Protein AF-A0A5B7A6K0-F1 (afdb_monomer_lite)

Secondary structure (DSSP, 8-state):
-EE--GGG-S-HHHHHHHHHHHHHHHHHHT-TT---EE----BTTB--HHHHHHHHHHHHTPPPPPPHHHHHS-EE--SEEEE---HHHHHH-TTSPPPEEEE--EESSPPPTT-EEEETTTEEEE---------

InterPro domains:
  IPR012948 AARP2CN [PF08142] (63-135)
  IPR012948 AARP2CN [SM00785] (51-135)
  IPR039761 Ribosome biogenesis protein Bms1/Tsr1 [PTHR12858] (1-135)

Sequence (135 aa):
GVLTHLDKFKDVKKLKKTKQRLKHRFWTEIHDGAKLFYLSGLIHGKYPKREIHNLARFISVMKFHPLSWRASHPYILVDRFEDVTPPERVHMNSKCERNVTMYGYLRGCNLKKGTKVHIAGVGDYSLAGITGLAD

Organism: Davidia involucrata (NCBI:txid16924)

Foldseek 3Di:
DEAEPLCVDPDPVVSVVVVVVVLVVCCVVPHNPDDYAYFNYDDVNHTDPVSVVVVVVCVVPDDDDDDPVQQADKDWDFPDKDFPDDVVVCVVPVPDDTDMDTDGDIGHDDDDQQDWDADPPPGIDTDPDDDDDDD

Radius of gyration: 22.93 Å; chains: 1; bounding box: 47×42×56 Å

Structure (mmCIF, N/CA/C/O backbone):
data_AF-A0A5B7A6K0-F1
#
_entry.id   AF-A0A5B7A6K0-F1
#
loop_
_atom_site.group_PDB
_atom_site.id
_atom_site.type_symbol
_atom_site.label_atom_id
_atom_site.label_alt_id
_atom_site.label_comp_id
_atom_site.label_asym_id
_atom_site.label_entity_id
_atom_site.label_seq_id
_atom_site.pdbx_PDB_ins_code
_atom_site.Cartn_x
_atom_site.Cartn_y
_atom_site.Cartn_z
_atom_site.occupancy
_atom_site.B_iso_or_equiv
_atom_site.auth_seq_id
_atom_site.auth_comp_id
_atom_site.auth_asym_id
_atom_site.auth_atom_id
_atom_site.pdbx_PDB_model_num
ATOM 1 N N . GLY A 1 1 ? -8.285 6.264 10.641 1.00 95.31 1 GLY A N 1
ATOM 2 C CA . GLY A 1 1 ? -7.619 5.139 11.329 1.00 95.31 1 GLY A CA 1
ATOM 3 C C . GLY A 1 1 ? -8.623 4.064 11.708 1.00 95.31 1 GLY A C 1
ATOM 4 O O . GLY A 1 1 ? -9.822 4.337 11.697 1.00 95.31 1 GLY A O 1
ATOM 5 N N . VAL A 1 2 ? -8.150 2.871 12.076 1.00 97.56 2 VAL A N 1
ATOM 6 C CA . VAL A 1 2 ? -8.978 1.763 12.587 1.00 97.56 2 VAL A CA 1
ATOM 7 C C . VAL A 1 2 ? -8.382 1.274 13.908 1.00 97.56 2 VAL A C 1
ATOM 9 O O . VAL A 1 2 ? -7.211 0.912 13.957 1.00 97.56 2 VAL A O 1
ATOM 12 N N . LEU A 1 3 ? -9.173 1.287 14.979 1.00 97.25 3 LEU A N 1
ATOM 13 C CA . LEU A 1 3 ? -8.796 0.809 16.306 1.00 97.25 3 LEU A CA 1
ATOM 14 C C . LEU A 1 3 ? -9.377 -0.592 16.527 1.00 97.25 3 LEU A C 1
ATOM 16 O O . LEU A 1 3 ? -10.593 -0.768 16.464 1.00 97.25 3 LEU A O 1
ATOM 20 N N . THR A 1 4 ? -8.520 -1.567 16.810 1.00 97.06 4 THR A N 1
ATOM 21 C CA . THR A 1 4 ? -8.889 -2.977 17.015 1.00 97.06 4 THR A CA 1
ATOM 22 C C . THR A 1 4 ? -8.566 -3.429 18.445 1.00 97.06 4 THR A C 1
ATOM 24 O O . THR A 1 4 ? -8.118 -2.621 19.261 1.00 97.06 4 THR A O 1
ATOM 27 N N . HIS A 1 5 ? -8.791 -4.713 18.755 1.00 95.94 5 HIS A N 1
ATOM 28 C CA . HIS A 1 5 ? -8.483 -5.328 20.056 1.00 95.94 5 HIS A CA 1
ATOM 29 C C . HIS A 1 5 ? -9.227 -4.701 21.248 1.00 95.94 5 HIS A C 1
ATOM 31 O O . HIS A 1 5 ? -8.690 -4.575 22.352 1.00 95.94 5 HIS A O 1
ATOM 37 N N . LEU A 1 6 ? -10.464 -4.258 21.019 1.00 95.31 6 LEU A N 1
ATOM 38 C CA . LEU A 1 6 ? -11.283 -3.615 22.048 1.00 95.31 6 LEU A CA 1
ATOM 39 C C . LEU A 1 6 ? -11.925 -4.617 23.008 1.00 95.31 6 LEU A C 1
ATOM 41 O O . LEU A 1 6 ? -12.178 -4.276 24.160 1.00 95.31 6 LEU A O 1
ATOM 45 N N . ASP A 1 7 ? -12.104 -5.846 22.546 1.00 93.56 7 ASP A N 1
ATOM 46 C CA . ASP A 1 7 ? -12.466 -7.049 23.289 1.00 93.56 7 ASP A CA 1
ATOM 47 C C . ASP A 1 7 ? -11.456 -7.415 24.385 1.00 93.56 7 ASP A C 1
ATOM 49 O O . ASP A 1 7 ? -11.825 -8.027 25.384 1.00 93.56 7 ASP A O 1
ATOM 53 N N . LYS A 1 8 ? -10.191 -6.986 24.269 1.00 95.00 8 LYS A N 1
ATOM 54 C CA . LYS A 1 8 ? -9.170 -7.212 25.310 1.00 95.00 8 LYS A CA 1
ATOM 55 C C . LYS A 1 8 ? -9.365 -6.353 26.568 1.00 95.00 8 LYS A C 1
ATOM 57 O O . LYS A 1 8 ? -8.675 -6.563 27.569 1.00 95.00 8 LYS A O 1
ATOM 62 N N . PHE A 1 9 ? -10.273 -5.377 26.554 1.00 94.88 9 PHE A N 1
ATOM 63 C CA . PHE A 1 9 ? -10.568 -4.564 27.732 1.00 94.88 9 PHE A CA 1
ATOM 64 C C . PHE A 1 9 ? -11.592 -5.255 28.633 1.00 94.88 9 PHE A C 1
ATOM 66 O O . PHE A 1 9 ? -12.757 -5.376 28.278 1.00 94.88 9 PHE A O 1
ATOM 73 N N . LYS A 1 10 ? -11.170 -5.611 29.851 1.00 93.44 10 LYS A N 1
ATOM 74 C CA . LYS A 1 10 ? -12.080 -6.103 30.900 1.00 93.44 10 LYS A CA 1
ATOM 75 C C . LYS A 1 10 ? -12.946 -4.990 31.507 1.00 93.44 10 LYS A C 1
ATOM 77 O O . LYS A 1 10 ? -14.089 -5.228 31.866 1.00 93.44 10 LYS A O 1
ATOM 82 N N . ASP A 1 11 ? -12.399 -3.775 31.618 1.00 96.12 11 ASP A N 1
ATOM 83 C CA . ASP A 1 11 ? -13.089 -2.614 32.195 1.00 96.12 11 ASP A CA 1
ATOM 84 C C . ASP A 1 11 ? -13.564 -1.634 31.110 1.00 96.12 11 ASP A C 1
ATOM 86 O O . ASP A 1 11 ? -12.771 -1.049 30.360 1.00 96.12 11 ASP A O 1
ATOM 90 N N . VAL A 1 12 ? -14.876 -1.401 31.088 1.00 94.62 12 VAL A N 1
ATOM 91 C CA . VAL A 1 12 ? -15.563 -0.483 30.175 1.00 94.62 12 VAL A CA 1
ATOM 92 C C . VAL A 1 12 ? -15.157 0.978 30.415 1.00 94.62 12 VAL A C 1
ATOM 94 O O . VAL A 1 12 ? -15.038 1.749 29.456 1.00 94.62 12 VAL A O 1
ATOM 97 N N . LYS A 1 13 ? -14.882 1.385 31.664 1.00 96.31 13 LYS A N 1
ATOM 98 C CA . LYS A 1 13 ? -14.424 2.752 31.978 1.00 96.31 13 LYS A CA 1
ATOM 99 C C . LYS A 1 13 ? -13.040 2.994 31.382 1.00 96.31 13 LYS A C 1
ATOM 101 O O . LYS A 1 13 ? -12.835 3.982 30.667 1.00 96.31 13 LYS A O 1
ATOM 106 N N . LYS A 1 14 ? -12.109 2.057 31.592 1.00 96.44 14 LYS A N 1
ATOM 107 C CA . LYS A 1 14 ? -10.776 2.078 30.972 1.00 96.44 14 LYS A CA 1
ATOM 108 C C . LYS A 1 14 ? -10.848 2.060 29.442 1.00 96.44 14 LYS A C 1
ATOM 110 O O . LYS A 1 14 ? -10.111 2.816 28.801 1.00 96.4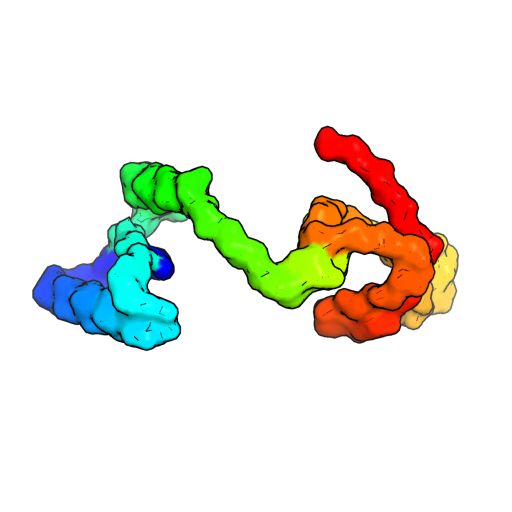4 14 LYS A O 1
ATOM 115 N N . LEU A 1 15 ? -11.749 1.270 28.853 1.00 96.69 15 LEU A N 1
ATOM 116 C CA . LEU A 1 15 ? -11.979 1.243 27.404 1.00 96.69 15 LEU A CA 1
ATOM 117 C C . LEU A 1 15 ? -12.388 2.624 26.878 1.00 96.69 15 LEU A C 1
ATOM 119 O O . LEU A 1 15 ? -11.770 3.134 25.942 1.00 96.69 15 LEU A O 1
ATOM 123 N N . LYS A 1 16 ? -13.389 3.263 27.496 1.00 96.31 16 LYS A N 1
ATOM 124 C CA . LYS A 1 16 ? -13.880 4.587 27.082 1.00 96.31 16 LYS A CA 1
ATOM 125 C C . LYS A 1 16 ? -12.786 5.654 27.178 1.00 96.31 16 LYS A C 1
ATOM 127 O O . LYS A 1 16 ? -12.568 6.384 26.210 1.00 96.31 16 LYS A O 1
ATOM 132 N N . LYS A 1 17 ? -12.042 5.691 28.292 1.00 97.44 17 LYS A N 1
ATOM 133 C CA . LYS A 1 17 ? -10.915 6.623 28.489 1.00 97.44 17 LYS A CA 1
ATOM 134 C C . LYS A 1 17 ? -9.820 6.414 27.440 1.00 97.44 17 LYS A C 1
ATOM 136 O O . LYS A 1 17 ? -9.304 7.377 26.876 1.00 97.44 17 LYS A O 1
ATOM 141 N N . THR A 1 18 ? -9.500 5.158 27.127 1.00 97.00 18 THR A N 1
ATOM 142 C CA . THR A 1 18 ? -8.478 4.827 26.124 1.00 97.00 18 THR A CA 1
ATOM 143 C C . THR A 1 18 ? -8.919 5.207 24.714 1.00 97.00 18 THR A C 1
ATOM 145 O O . THR A 1 18 ? -8.136 5.821 23.991 1.00 97.00 18 THR A O 1
ATOM 148 N N . LYS A 1 19 ? -10.177 4.927 24.342 1.00 96.69 19 LYS A N 1
ATOM 149 C CA . LYS A 1 19 ? -10.754 5.359 23.058 1.00 96.69 19 LYS A CA 1
ATOM 150 C C . LYS A 1 19 ? -10.659 6.874 22.891 1.00 96.69 19 LYS A C 1
ATOM 152 O O . LYS A 1 19 ? -10.205 7.335 21.851 1.00 96.69 19 LYS A O 1
ATOM 157 N N . GLN A 1 20 ? -11.029 7.641 23.917 1.00 97.00 20 GLN A N 1
ATOM 158 C CA . GLN A 1 20 ? -10.962 9.103 23.871 1.00 97.00 20 GLN A CA 1
ATOM 159 C C . GLN A 1 20 ? -9.524 9.610 23.722 1.00 97.00 20 GLN A C 1
ATOM 161 O O . GLN A 1 20 ? -9.264 10.450 22.864 1.00 97.00 20 GLN A O 1
ATOM 166 N N . ARG A 1 21 ? -8.583 9.060 24.499 1.00 97.50 21 ARG A N 1
ATOM 167 C CA . ARG A 1 21 ? -7.162 9.426 24.421 1.00 97.50 21 ARG A CA 1
ATOM 168 C C . ARG A 1 21 ? -6.570 9.144 23.039 1.00 97.50 21 ARG A C 1
ATOM 170 O O . ARG A 1 21 ? -5.902 10.005 22.481 1.00 97.50 21 ARG A O 1
ATOM 177 N N . LEU A 1 22 ? -6.816 7.955 22.486 1.00 97.38 22 LEU A N 1
ATOM 178 C CA . LEU A 1 22 ? -6.288 7.569 21.174 1.00 97.38 22 LEU A CA 1
ATOM 179 C C . LEU A 1 22 ? -6.944 8.351 20.040 1.00 97.38 22 LEU A C 1
ATOM 181 O O . LEU A 1 22 ? -6.255 8.747 19.111 1.00 97.38 22 LEU A O 1
ATOM 185 N N . LYS A 1 23 ? -8.246 8.635 20.142 1.00 97.06 23 LYS A N 1
ATOM 186 C CA . LYS A 1 23 ? -8.942 9.526 19.213 1.00 97.06 23 LYS A CA 1
ATOM 187 C C . LYS A 1 23 ? -8.310 10.918 19.203 1.00 97.06 23 LYS A C 1
ATOM 189 O O . LYS A 1 23 ? -8.029 11.428 18.129 1.00 97.06 23 LYS A O 1
ATOM 194 N N . HIS A 1 24 ? -8.076 11.509 20.376 1.00 96.81 24 HIS A N 1
ATOM 195 C CA . HIS A 1 24 ? -7.482 12.841 20.465 1.00 96.81 24 HIS A CA 1
ATOM 196 C C . HIS A 1 24 ? -6.053 12.861 19.914 1.00 96.81 24 HIS A C 1
ATOM 198 O O . HIS A 1 24 ? -5.744 13.693 19.074 1.00 96.81 24 HIS A O 1
ATOM 204 N N . ARG A 1 25 ? -5.222 11.878 20.282 1.00 97.19 25 ARG A N 1
ATOM 205 C CA . ARG A 1 25 ? -3.868 11.745 19.729 1.00 97.19 25 ARG A CA 1
ATOM 206 C C . ARG A 1 25 ? -3.872 11.576 18.207 1.00 97.19 25 ARG A C 1
ATOM 208 O O . ARG A 1 25 ? -3.083 12.211 17.523 1.00 97.19 25 ARG A O 1
ATOM 215 N N . PHE A 1 26 ? -4.786 10.761 17.679 1.00 97.62 26 PHE A N 1
ATOM 216 C CA . PHE A 1 26 ? -4.941 10.564 16.238 1.00 97.62 26 PHE A CA 1
ATOM 217 C C . PHE A 1 26 ? -5.325 11.863 15.516 1.00 97.62 26 PHE A C 1
ATOM 219 O O . PHE A 1 26 ? -4.869 12.106 14.406 1.00 97.62 26 PHE A O 1
ATOM 226 N N . TRP A 1 27 ? -6.144 12.707 16.145 1.00 97.19 27 TRP A N 1
ATOM 227 C CA . TRP A 1 27 ? -6.478 14.027 15.611 1.00 97.19 27 TRP A CA 1
ATOM 228 C C . TRP A 1 27 ? -5.280 14.969 15.604 1.00 97.19 27 TRP A C 1
ATOM 230 O O . TRP A 1 27 ? -5.041 15.625 14.598 1.00 97.19 27 TRP A O 1
ATOM 240 N N . THR A 1 28 ? -4.498 14.991 16.683 1.00 96.50 28 THR A N 1
ATOM 241 C CA . THR A 1 28 ? -3.285 15.812 16.764 1.00 96.50 28 THR A CA 1
ATOM 242 C C . THR A 1 28 ? -2.242 15.415 15.716 1.00 96.50 28 THR A C 1
ATOM 244 O O . THR A 1 28 ? -1.624 16.291 15.127 1.00 96.50 28 THR A O 1
ATOM 247 N N . GLU A 1 29 ? -2.041 14.116 15.475 1.00 96.81 29 GLU A N 1
ATOM 248 C CA . GLU A 1 29 ? -1.005 13.629 14.549 1.00 96.81 29 GLU A CA 1
ATOM 249 C C . GLU A 1 29 ? -1.407 13.720 13.067 1.00 96.81 29 GLU A C 1
ATOM 251 O O . GLU A 1 29 ? -0.536 13.853 12.212 1.00 96.81 29 GLU A O 1
ATOM 256 N N . ILE A 1 30 ? -2.702 13.617 12.744 1.00 94.50 30 ILE A N 1
ATOM 257 C CA . ILE A 1 30 ? -3.175 13.533 11.353 1.00 94.50 30 ILE A CA 1
ATOM 258 C C . ILE A 1 30 ? -3.832 14.837 10.902 1.00 94.50 30 ILE A C 1
ATOM 260 O O . ILE A 1 30 ? -3.329 15.505 10.006 1.00 94.50 30 ILE A O 1
ATOM 264 N N . HIS A 1 31 ? -4.984 15.156 11.483 1.00 92.81 31 HIS A N 1
ATOM 265 C CA . HIS A 1 31 ? -5.672 16.441 11.391 1.00 92.81 31 HIS A CA 1
ATOM 266 C C . HIS A 1 31 ? -6.887 16.403 12.326 1.00 92.81 31 HIS A C 1
ATOM 268 O O . HIS A 1 31 ? -7.439 15.328 12.614 1.00 92.81 31 HIS A O 1
ATOM 274 N N . ASP A 1 32 ? -7.359 17.571 12.759 1.00 93.38 32 ASP A N 1
ATOM 275 C CA . ASP A 1 32 ? -8.540 17.627 13.612 1.00 93.38 32 ASP A CA 1
ATOM 276 C C . ASP A 1 32 ? -9.786 17.093 12.886 1.00 93.38 32 ASP A C 1
ATOM 278 O O . ASP A 1 32 ? -10.002 17.323 11.693 1.00 93.38 32 ASP A O 1
ATOM 282 N N . GLY A 1 33 ? -10.587 16.300 13.595 1.00 90.69 33 GLY A N 1
ATOM 283 C CA . GLY A 1 33 ? -11.767 15.642 13.035 1.00 90.69 33 GLY A CA 1
ATOM 284 C C . GLY A 1 33 ? -11.495 14.412 12.155 1.00 90.69 33 GLY A C 1
ATOM 285 O O . GLY A 1 33 ? -12.457 13.829 11.637 1.00 90.69 33 GLY A O 1
ATOM 286 N N . ALA A 1 34 ? -10.243 13.954 12.013 1.00 94.25 34 ALA A N 1
ATOM 287 C CA . ALA A 1 34 ? -9.913 12.746 11.251 1.00 94.25 34 ALA A CA 1
ATOM 288 C C . ALA A 1 34 ? -10.736 11.525 11.710 1.00 94.25 34 ALA A C 1
ATOM 290 O O . ALA A 1 34 ? -10.955 11.288 12.906 1.00 94.25 34 ALA A O 1
ATOM 291 N N . LYS A 1 35 ? -11.228 10.718 10.760 1.00 94.69 35 LYS A N 1
ATOM 292 C CA . LYS A 1 35 ? -12.164 9.630 11.083 1.00 94.69 35 LYS A CA 1
ATOM 293 C C . LYS A 1 35 ? -11.457 8.404 11.662 1.00 94.69 35 LYS A C 1
ATOM 295 O O . LYS A 1 35 ? -10.493 7.887 11.093 1.00 94.69 35 LYS A O 1
ATOM 300 N N . LEU A 1 36 ? -11.962 7.930 12.803 1.00 96.38 36 LEU A N 1
ATOM 301 C CA . LEU A 1 36 ? -11.463 6.759 13.522 1.00 96.38 36 LEU A CA 1
ATOM 302 C C . LEU A 1 36 ? -12.588 5.728 13.669 1.00 96.38 36 LEU A C 1
ATOM 304 O O . LEU A 1 36 ? -13.627 6.025 14.260 1.00 96.38 36 LEU A O 1
ATOM 308 N N . PHE A 1 37 ? -12.373 4.534 13.122 1.00 97.62 37 PHE A N 1
ATOM 309 C CA . PHE A 1 37 ? -13.285 3.394 13.217 1.00 97.62 37 PHE A CA 1
ATOM 310 C C . PHE A 1 37 ? -12.886 2.488 14.379 1.00 97.62 37 PHE A C 1
ATOM 312 O O . PHE A 1 37 ? -11.712 2.419 14.737 1.00 97.62 37 PHE A O 1
ATOM 319 N N . TYR A 1 38 ? -13.856 1.785 14.955 1.00 97.19 38 TYR A N 1
ATOM 320 C CA . TYR A 1 38 ? -13.656 0.880 16.083 1.00 97.19 38 TYR A CA 1
ATOM 321 C C . TYR A 1 38 ? -14.135 -0.508 15.677 1.00 97.19 38 TYR A C 1
ATOM 323 O O . TYR A 1 38 ? -15.306 -0.647 15.332 1.00 97.19 38 TYR A O 1
ATOM 331 N N . LEU A 1 39 ? -13.247 -1.499 15.728 1.00 97.38 39 LEU A N 1
ATOM 332 C CA . LEU A 1 39 ? -13.601 -2.901 15.531 1.00 97.38 39 LEU A CA 1
ATOM 333 C C . LEU A 1 39 ? -13.599 -3.608 16.884 1.00 97.38 39 LEU A C 1
ATOM 335 O O . LEU A 1 39 ? -12.580 -3.613 17.583 1.00 97.38 39 LEU A O 1
ATOM 339 N N . SER A 1 40 ? -14.754 -4.135 17.283 1.00 92.94 40 SER A N 1
ATOM 340 C CA . SER A 1 40 ? -15.000 -4.586 18.656 1.00 92.94 40 SER A CA 1
ATOM 341 C C . SER A 1 40 ? -14.254 -5.865 19.030 1.00 92.94 40 SER A C 1
ATOM 343 O O . SER A 1 40 ? -13.861 -5.992 20.181 1.00 92.94 40 SER A O 1
ATOM 345 N N . GLY A 1 41 ? -13.994 -6.758 18.078 1.00 94.00 41 GLY A N 1
ATOM 346 C CA . GLY A 1 41 ? -13.295 -8.027 18.300 1.00 94.00 41 GLY A CA 1
ATOM 347 C C . GLY A 1 41 ? -13.508 -8.982 17.130 1.00 94.00 41 GLY A C 1
ATOM 348 O O . GLY A 1 41 ? -14.203 -8.635 16.177 1.00 94.00 41 GLY A O 1
ATOM 349 N N . LEU A 1 42 ? -12.911 -10.171 17.173 1.00 96.00 42 LEU A N 1
ATOM 350 C CA . LEU A 1 42 ? -13.139 -11.208 16.160 1.00 96.00 42 LEU A CA 1
ATOM 351 C C . LEU A 1 42 ? -14.208 -12.198 16.637 1.00 96.00 42 LEU A C 1
ATOM 353 O O . LEU A 1 42 ? -14.144 -12.705 17.751 1.00 96.00 42 LEU A O 1
ATOM 357 N N . ILE A 1 43 ? -15.159 -12.518 15.762 1.00 94.31 43 ILE A N 1
ATOM 358 C CA . ILE A 1 43 ? -16.175 -13.557 15.938 1.00 94.31 43 ILE A CA 1
ATOM 359 C C . ILE A 1 43 ? -15.906 -14.611 14.860 1.00 94.31 43 ILE A C 1
ATOM 361 O O . ILE A 1 43 ? -15.956 -14.306 13.668 1.00 94.31 43 ILE A O 1
ATOM 365 N N . HIS A 1 44 ? -15.552 -15.834 15.265 1.00 94.69 44 HIS A N 1
ATOM 366 C CA . HIS A 1 44 ? -15.127 -16.912 14.353 1.00 94.69 44 HIS A CA 1
ATOM 367 C C . HIS A 1 44 ? -14.024 -16.476 13.364 1.00 94.69 44 HIS A C 1
ATOM 369 O O . HIS A 1 44 ? -14.108 -16.712 12.160 1.00 94.69 44 HIS A O 1
ATOM 375 N N . GLY A 1 45 ? -13.007 -15.768 13.872 1.00 95.25 45 GLY A N 1
ATOM 376 C CA . GLY A 1 45 ? -11.870 -15.289 13.075 1.00 95.25 45 GLY A CA 1
ATOM 377 C C . GLY A 1 45 ? -12.172 -14.105 12.148 1.00 95.25 45 GLY A C 1
ATOM 378 O O . GLY A 1 45 ? -11.295 -13.693 11.394 1.00 95.25 45 GLY A O 1
ATOM 379 N N . LYS A 1 46 ? -13.383 -13.530 12.191 1.00 97.00 46 LYS A N 1
ATOM 380 C CA . LYS A 1 46 ? -13.790 -12.396 11.345 1.00 97.00 46 LYS A CA 1
ATOM 381 C C . LYS A 1 46 ? -14.317 -11.232 12.174 1.00 97.00 46 LYS A C 1
ATOM 383 O O . LYS A 1 46 ? -14.909 -11.423 13.229 1.00 97.00 46 LYS A O 1
ATOM 388 N N . TYR A 1 47 ? -14.141 -10.012 11.681 1.00 97.88 47 TYR A N 1
ATOM 389 C CA . TYR A 1 47 ? -14.748 -8.839 12.309 1.00 97.88 47 TYR A CA 1
ATOM 390 C C . TYR A 1 47 ? -16.270 -8.790 12.076 1.00 97.88 47 TYR A C 1
ATOM 392 O O . TYR A 1 47 ? -16.753 -9.300 11.056 1.00 97.88 47 TYR A O 1
ATOM 400 N N . PRO A 1 48 ? -17.040 -8.146 12.974 1.00 97.19 48 PRO A N 1
ATOM 401 C CA . PRO A 1 48 ? -18.480 -7.999 12.827 1.00 97.19 48 PRO A CA 1
ATOM 402 C C . PRO A 1 48 ? -18.864 -7.353 11.495 1.00 97.19 48 PRO A C 1
ATOM 404 O O . PRO A 1 48 ? -18.398 -6.264 11.149 1.00 97.19 48 PRO A O 1
ATOM 407 N N . LYS A 1 49 ? -19.782 -8.001 10.764 1.00 97.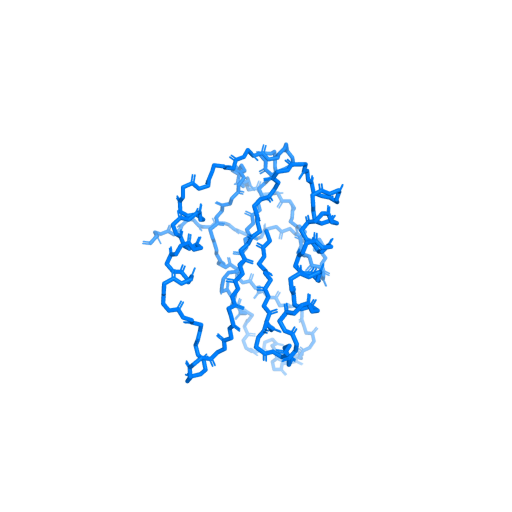19 49 LYS A N 1
ATOM 408 C CA . LYS A 1 49 ? -20.213 -7.570 9.421 1.00 97.19 49 LYS A CA 1
ATOM 409 C C . LYS A 1 49 ? -20.657 -6.107 9.381 1.00 97.19 49 LYS A C 1
ATOM 411 O O . LYS A 1 49 ? -20.313 -5.400 8.443 1.00 97.19 49 LYS A O 1
ATOM 416 N N . ARG A 1 50 ? -21.379 -5.634 10.405 1.00 97.56 50 ARG A N 1
ATOM 417 C CA . ARG A 1 50 ? -21.866 -4.245 10.485 1.00 97.56 50 ARG A CA 1
ATOM 418 C C . ARG A 1 50 ? -20.728 -3.226 10.584 1.00 97.56 50 ARG A C 1
ATOM 420 O O . ARG A 1 50 ? -20.794 -2.171 9.961 1.00 97.56 50 ARG A O 1
ATOM 427 N N . GLU A 1 51 ? -19.690 -3.532 11.357 1.00 97.44 51 GLU A N 1
ATOM 428 C CA . GLU A 1 51 ? -18.543 -2.636 11.535 1.00 97.44 51 GLU A CA 1
ATOM 429 C C . GLU A 1 51 ? -17.711 -2.555 10.252 1.00 97.44 51 GLU A C 1
ATOM 431 O O . GLU A 1 51 ? -17.370 -1.458 9.806 1.00 97.44 51 GLU A O 1
ATOM 436 N N . ILE A 1 52 ? -17.475 -3.704 9.608 1.00 98.00 52 ILE A N 1
ATOM 437 C CA . ILE A 1 52 ? -16.800 -3.776 8.307 1.00 98.00 52 ILE A CA 1
ATOM 438 C C . ILE A 1 52 ? -17.616 -3.090 7.214 1.00 98.00 52 ILE A C 1
ATOM 440 O O . ILE A 1 52 ? -17.048 -2.346 6.423 1.00 98.00 52 ILE A O 1
ATOM 444 N N . HIS A 1 53 ? -18.938 -3.262 7.193 1.00 98.00 53 HIS A N 1
ATOM 445 C CA . HIS A 1 53 ? -19.808 -2.585 6.232 1.00 98.00 53 HIS A CA 1
ATOM 446 C C . HIS A 1 53 ? -19.706 -1.057 6.351 1.00 98.00 53 HIS A C 1
ATOM 448 O O . HIS A 1 53 ? -19.545 -0.367 5.348 1.00 98.00 53 HIS A O 1
ATOM 454 N N . ASN A 1 54 ? -19.718 -0.519 7.575 1.00 97.31 54 ASN A N 1
ATOM 455 C CA . ASN A 1 54 ? -19.561 0.919 7.803 1.00 97.31 54 ASN A CA 1
ATOM 456 C C . ASN A 1 54 ? -18.181 1.437 7.367 1.00 97.31 54 ASN A C 1
ATOM 458 O O . ASN A 1 54 ? -18.088 2.519 6.784 1.00 97.31 54 ASN A O 1
ATOM 462 N N . LEU A 1 55 ? -17.118 0.674 7.643 1.00 97.69 55 LEU A N 1
ATOM 463 C CA . LEU A 1 55 ? -15.761 0.997 7.200 1.00 97.69 55 LEU A CA 1
ATOM 464 C C . LEU A 1 55 ? -15.659 0.979 5.668 1.00 97.69 55 LEU A C 1
ATOM 466 O O . LEU A 1 55 ? -15.158 1.933 5.078 1.00 97.69 55 LEU A O 1
ATOM 470 N N . ALA A 1 56 ? -16.180 -0.066 5.026 1.00 97.75 56 ALA A N 1
ATOM 471 C CA . ALA A 1 56 ? -16.190 -0.206 3.574 1.00 97.75 56 ALA A CA 1
ATOM 472 C C . ALA A 1 56 ? -16.967 0.936 2.910 1.00 97.75 56 ALA A C 1
ATOM 474 O O . ALA A 1 56 ? -16.461 1.555 1.976 1.00 97.75 56 ALA A O 1
ATOM 475 N N . ARG A 1 57 ? -18.141 1.293 3.452 1.00 97.06 57 ARG A N 1
ATOM 476 C CA . ARG A 1 57 ? -18.924 2.443 2.982 1.00 97.06 57 ARG A CA 1
ATOM 477 C C . ARG A 1 57 ? -18.097 3.723 3.007 1.00 97.06 57 ARG A C 1
ATOM 479 O O . ARG A 1 57 ? -18.114 4.475 2.041 1.00 97.06 57 ARG A O 1
ATOM 486 N N . PHE A 1 58 ? -17.349 3.961 4.082 1.00 95.62 58 PHE A N 1
ATOM 487 C CA . PHE A 1 58 ? -16.491 5.138 4.186 1.00 95.62 58 PHE A CA 1
ATOM 488 C C . PHE A 1 58 ? -15.352 5.140 3.161 1.00 95.62 58 PHE A C 1
ATOM 490 O O . PHE A 1 58 ? -15.131 6.160 2.517 1.00 95.62 58 PHE A O 1
ATOM 497 N N . ILE A 1 59 ? -14.662 4.010 2.982 1.00 96.12 59 ILE A N 1
ATOM 498 C CA . ILE A 1 59 ? -13.566 3.890 2.007 1.00 96.12 59 ILE A CA 1
ATOM 499 C C . ILE A 1 59 ? -14.091 4.091 0.579 1.00 96.12 59 ILE A C 1
ATOM 501 O O . ILE A 1 59 ? -13.462 4.794 -0.203 1.00 96.12 59 ILE A O 1
ATOM 505 N N . SER A 1 60 ? -15.264 3.536 0.257 1.00 96.62 60 SER A N 1
ATOM 506 C CA . SER A 1 60 ? -15.838 3.580 -1.096 1.00 96.62 60 SER A CA 1
ATOM 507 C C . SER A 1 60 ? -16.162 4.988 -1.603 1.00 96.62 60 SER A C 1
ATOM 509 O O . SER A 1 60 ? -16.109 5.232 -2.802 1.00 96.62 60 SER A O 1
ATOM 511 N N . VAL A 1 61 ? -16.471 5.924 -0.700 1.00 95.44 61 VAL A N 1
ATOM 512 C CA . VAL A 1 61 ? -16.807 7.318 -1.048 1.00 95.44 61 VAL A CA 1
ATOM 513 C C . VAL A 1 61 ? -15.643 8.282 -0.814 1.00 95.44 61 VAL A C 1
ATOM 515 O O . VAL A 1 61 ? -15.800 9.497 -0.952 1.00 95.44 61 VAL A O 1
ATOM 518 N N . MET A 1 62 ? -14.482 7.767 -0.407 1.00 92.06 62 MET A N 1
ATOM 519 C CA . MET A 1 62 ? -13.331 8.589 -0.069 1.00 92.06 62 MET A CA 1
ATOM 520 C C . MET A 1 62 ? -12.762 9.235 -1.335 1.00 92.06 62 MET A C 1
ATOM 522 O O . MET A 1 62 ? -12.399 8.554 -2.291 1.00 92.06 62 MET A O 1
ATOM 526 N N . LYS A 1 63 ? -12.668 10.568 -1.333 1.00 89.56 63 LYS A N 1
ATOM 527 C CA . LYS A 1 63 ? -12.022 11.325 -2.409 1.00 89.56 63 LYS A CA 1
ATOM 528 C C . LYS A 1 63 ? -10.560 11.558 -2.060 1.00 89.56 63 LYS A C 1
ATOM 530 O O . LYS A 1 63 ? -10.249 12.045 -0.973 1.00 89.56 63 LYS A O 1
ATOM 535 N N . PHE A 1 64 ? -9.673 11.228 -2.990 1.00 86.00 64 PHE A N 1
ATOM 536 C CA . PHE A 1 64 ? -8.238 11.426 -2.832 1.00 86.00 64 PHE A CA 1
ATOM 537 C C . PHE A 1 64 ? -7.796 12.649 -3.623 1.00 86.00 64 PHE A C 1
ATOM 539 O O . PHE A 1 64 ? -8.118 12.780 -4.801 1.00 86.00 64 PHE A O 1
ATOM 546 N N . HIS A 1 65 ? -7.026 13.520 -2.978 1.00 85.94 65 HIS A N 1
ATOM 547 C CA . HIS A 1 65 ? -6.302 14.567 -3.685 1.00 85.94 65 HIS A CA 1
ATOM 548 C C . HIS A 1 65 ? -4.970 13.973 -4.156 1.00 85.94 65 HIS A C 1
ATOM 550 O O . HIS A 1 65 ? -4.216 13.455 -3.322 1.00 85.94 65 HIS A O 1
ATOM 556 N N . PRO A 1 66 ? -4.679 13.977 -5.468 1.00 84.00 66 PRO A N 1
ATOM 557 C CA . PRO A 1 66 ? -3.422 13.445 -5.963 1.00 84.00 66 PRO A CA 1
ATOM 558 C C . PRO A 1 66 ? -2.269 14.312 -5.450 1.00 84.00 66 PRO A C 1
ATOM 560 O O . PRO A 1 66 ? -2.226 15.518 -5.677 1.00 84.00 66 PRO A O 1
ATOM 563 N N . LEU A 1 67 ? -1.331 13.688 -4.737 1.00 93.31 67 LEU A N 1
ATOM 564 C CA . LEU A 1 67 ? -0.095 14.346 -4.313 1.00 93.31 67 LEU A CA 1
ATOM 565 C C . LEU A 1 67 ? 0.743 14.699 -5.544 1.00 93.31 67 LEU A C 1
ATOM 567 O O . LEU A 1 67 ? 0.821 13.891 -6.471 1.00 93.31 67 LEU A O 1
ATOM 571 N N . SER A 1 68 ? 1.423 15.847 -5.514 1.00 95.06 68 SER A N 1
ATOM 572 C CA . SER A 1 68 ? 2.245 16.336 -6.631 1.00 95.06 68 SER A CA 1
ATOM 573 C C . SER A 1 68 ? 3.220 15.273 -7.137 1.00 95.06 68 SER A C 1
ATOM 575 O O . SER A 1 68 ? 3.221 14.976 -8.325 1.00 95.06 68 SER A O 1
ATOM 577 N N . TRP A 1 69 ? 3.951 14.614 -6.230 1.00 95.38 69 TRP A N 1
ATOM 578 C CA . TRP A 1 69 ? 4.875 13.528 -6.569 1.00 95.38 69 TRP A CA 1
ATOM 579 C C . TRP A 1 69 ? 4.202 12.382 -7.334 1.00 95.38 69 TRP A C 1
ATOM 581 O O . TRP A 1 69 ? 4.712 11.929 -8.352 1.00 95.38 69 TRP A O 1
ATOM 591 N N . ARG A 1 70 ? 3.029 11.928 -6.872 1.00 94.81 70 ARG A N 1
ATOM 592 C CA . ARG A 1 70 ? 2.291 10.833 -7.521 1.00 94.81 70 ARG A CA 1
ATOM 593 C C . ARG A 1 70 ? 1.700 11.248 -8.863 1.00 94.81 70 ARG A C 1
ATOM 595 O O . ARG A 1 70 ? 1.519 10.389 -9.711 1.00 94.81 70 ARG A O 1
ATOM 602 N N . ALA A 1 71 ? 1.359 12.521 -9.034 1.00 93.38 71 ALA A N 1
ATOM 603 C CA . ALA A 1 71 ? 0.849 13.038 -10.296 1.00 93.38 71 ALA A CA 1
ATOM 604 C C . ALA A 1 71 ? 1.964 13.207 -11.340 1.00 93.38 71 ALA A C 1
ATOM 606 O O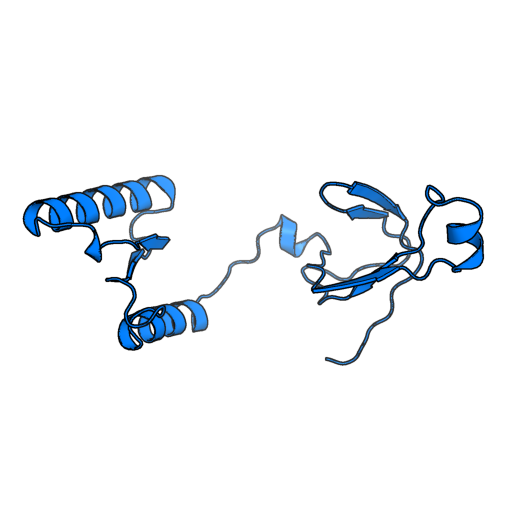 . ALA A 1 71 ? 1.717 13.015 -12.527 1.00 93.38 71 ALA A O 1
ATOM 607 N N . SER A 1 72 ? 3.184 13.549 -10.912 1.00 93.81 72 SER A N 1
ATOM 608 C CA . SER A 1 72 ? 4.303 13.823 -11.818 1.00 93.81 72 SER A CA 1
ATOM 609 C C . SER A 1 72 ? 5.168 12.609 -12.161 1.00 93.81 72 SER A C 1
ATOM 611 O O . SER A 1 72 ? 5.861 12.657 -13.175 1.00 93.81 72 SER A O 1
ATOM 613 N N . HIS A 1 73 ? 5.113 11.523 -11.383 1.00 94.38 73 HIS A N 1
ATOM 614 C CA . HIS A 1 73 ? 5.958 10.342 -11.589 1.00 94.38 73 HIS A CA 1
ATOM 615 C C . HIS A 1 73 ? 5.126 9.104 -11.944 1.00 94.38 73 HIS A C 1
ATOM 617 O O . HIS A 1 73 ? 4.127 8.839 -11.268 1.00 94.38 73 HIS A O 1
ATOM 623 N N . PRO A 1 74 ? 5.527 8.316 -12.961 1.00 95.56 74 PRO A N 1
ATOM 624 C CA . PRO A 1 74 ? 4.898 7.035 -13.241 1.00 95.56 74 PRO A CA 1
ATOM 625 C C . PRO A 1 74 ? 5.340 6.019 -12.183 1.00 95.56 74 PRO A C 1
ATOM 627 O O . PRO A 1 74 ? 6.520 5.942 -11.838 1.00 95.56 74 PRO A O 1
ATOM 630 N N . TYR A 1 75 ? 4.408 5.227 -11.663 1.00 95.69 75 TYR A N 1
ATOM 631 C CA . TYR A 1 75 ? 4.724 4.148 -10.728 1.00 95.69 75 TYR A CA 1
ATOM 632 C C . TYR A 1 75 ? 3.769 2.971 -10.898 1.00 95.69 75 TYR A C 1
ATOM 634 O O . TYR A 1 75 ? 2.616 3.127 -11.299 1.00 95.69 75 TYR A O 1
ATOM 642 N N . ILE A 1 76 ? 4.262 1.782 -10.566 1.00 95.75 76 ILE A N 1
ATOM 643 C CA . ILE A 1 76 ? 3.507 0.532 -10.614 1.00 95.75 76 ILE A CA 1
ATOM 644 C C . ILE A 1 76 ? 3.634 -0.128 -9.247 1.00 95.75 76 ILE A C 1
ATOM 646 O O . ILE A 1 76 ? 4.722 -0.194 -8.676 1.00 95.75 76 ILE A O 1
ATOM 650 N N . LEU A 1 77 ? 2.508 -0.602 -8.717 1.00 96.62 77 LEU A N 1
ATOM 651 C CA . LEU A 1 77 ? 2.522 -1.588 -7.645 1.00 96.62 77 LEU A CA 1
ATOM 652 C C . LEU A 1 77 ? 2.434 -2.958 -8.310 1.00 96.62 77 LEU A C 1
ATOM 654 O O . LEU A 1 77 ? 1.415 -3.260 -8.925 1.00 96.62 77 LEU A O 1
ATOM 658 N N . VAL A 1 78 ? 3.512 -3.730 -8.217 1.00 96.69 78 VAL A N 1
ATOM 659 C CA . VAL A 1 78 ? 3.618 -5.034 -8.877 1.00 96.69 78 VAL A CA 1
ATOM 660 C C . VAL A 1 78 ? 2.710 -6.036 -8.169 1.00 96.69 78 VAL A C 1
ATOM 662 O O . VAL A 1 78 ? 2.842 -6.234 -6.961 1.00 96.69 78 VAL A O 1
ATOM 665 N N . ASP A 1 79 ? 1.791 -6.650 -8.911 1.00 95.44 79 ASP A N 1
ATOM 666 C CA . ASP A 1 79 ? 0.892 -7.700 -8.412 1.00 95.44 79 ASP A CA 1
ATOM 667 C C . ASP A 1 79 ? 1.379 -9.112 -8.774 1.00 95.44 79 ASP A C 1
ATOM 669 O O . ASP A 1 79 ? 1.170 -10.052 -8.006 1.00 95.44 79 ASP A O 1
ATOM 673 N N . ARG A 1 80 ? 2.101 -9.249 -9.892 1.00 96.06 80 ARG A N 1
ATOM 674 C CA . ARG A 1 80 ? 2.758 -10.477 -10.348 1.00 96.06 80 ARG A CA 1
ATOM 675 C C . ARG A 1 80 ? 4.125 -10.154 -10.945 1.00 96.06 80 ARG A C 1
ATOM 677 O O . ARG A 1 80 ? 4.286 -9.157 -11.641 1.00 96.06 80 ARG A O 1
ATOM 684 N N . PHE A 1 81 ? 5.107 -11.022 -10.730 1.00 95.81 81 PHE A N 1
ATOM 685 C CA . PHE A 1 81 ? 6.389 -10.960 -11.430 1.00 95.81 81 PHE A CA 1
ATOM 686 C C . PHE A 1 81 ? 6.814 -12.355 -11.884 1.00 95.81 81 PHE A C 1
ATOM 688 O O . PHE A 1 81 ? 6.453 -13.353 -11.262 1.00 95.81 81 PHE A O 1
ATOM 695 N N . GLU A 1 82 ? 7.574 -12.412 -12.970 1.00 96.50 82 GLU A N 1
ATOM 696 C CA . GLU A 1 82 ? 8.031 -13.651 -13.593 1.00 96.50 82 GLU A CA 1
ATOM 697 C C . GLU A 1 82 ? 9.511 -13.534 -13.948 1.00 96.50 82 GLU A C 1
ATOM 699 O O . GLU A 1 82 ? 9.934 -12.548 -14.555 1.00 96.50 82 GLU A O 1
ATOM 704 N N . ASP A 1 83 ? 10.298 -14.545 -13.577 1.00 95.38 83 ASP A N 1
ATOM 705 C CA . ASP A 1 83 ? 11.667 -14.701 -14.065 1.00 95.38 83 ASP A CA 1
ATOM 706 C C . ASP A 1 83 ? 11.614 -15.340 -15.460 1.00 95.38 83 ASP A C 1
ATOM 708 O O . ASP A 1 83 ? 11.188 -16.482 -15.619 1.00 95.38 83 ASP A O 1
ATOM 712 N N . VAL A 1 84 ? 12.028 -14.580 -16.469 1.00 95.69 84 VAL A N 1
ATOM 713 C CA . VAL A 1 84 ? 12.079 -14.988 -17.881 1.00 95.69 84 VAL A CA 1
ATOM 714 C C . VAL A 1 84 ? 13.519 -15.273 -18.330 1.00 95.69 84 VAL A C 1
ATOM 716 O O . VAL A 1 84 ? 13.851 -15.216 -19.514 1.00 95.69 84 VAL A O 1
ATOM 719 N N . THR A 1 85 ? 14.413 -15.554 -17.380 1.00 96.06 85 THR A N 1
ATOM 720 C CA . THR A 1 85 ? 15.787 -16.001 -17.640 1.00 96.06 85 THR A CA 1
ATOM 721 C C . THR A 1 85 ? 15.776 -17.419 -18.223 1.00 96.06 85 THR A C 1
ATOM 723 O O . THR A 1 85 ? 15.177 -18.305 -17.618 1.00 96.06 85 THR A O 1
ATOM 726 N N . PRO A 1 86 ? 16.485 -17.681 -19.341 1.00 95.62 86 PRO A N 1
ATOM 727 C CA . PRO A 1 86 ? 16.672 -19.034 -19.860 1.00 95.62 86 PRO A CA 1
ATOM 728 C C . PRO A 1 86 ? 17.188 -20.004 -18.778 1.00 95.62 86 PRO A C 1
ATOM 730 O O . PRO A 1 86 ? 18.202 -19.685 -18.136 1.00 95.62 86 PRO A O 1
ATOM 733 N N . PRO A 1 87 ? 16.534 -21.165 -18.566 1.00 95.12 87 PRO A N 1
ATOM 734 C CA . PRO A 1 87 ? 16.890 -22.112 -17.507 1.00 95.12 87 PRO A CA 1
ATOM 735 C C . PRO A 1 87 ? 18.343 -22.586 -17.573 1.00 95.12 87 PRO A C 1
ATOM 737 O O . PRO A 1 87 ? 18.986 -22.772 -16.542 1.00 95.12 87 PRO A O 1
ATOM 740 N N . GLU A 1 88 ? 18.901 -22.709 -18.776 1.00 95.62 88 GLU A N 1
ATOM 741 C CA . GLU A 1 88 ? 20.280 -23.142 -19.000 1.00 95.62 88 GLU A CA 1
ATOM 742 C C . GLU A 1 88 ? 21.280 -22.176 -18.352 1.00 95.62 88 GLU A C 1
ATOM 744 O O . GLU A 1 88 ? 22.257 -22.614 -17.744 1.00 95.62 88 GLU A O 1
ATOM 749 N N . ARG A 1 89 ? 21.019 -20.859 -18.403 1.00 95.44 89 ARG A N 1
ATOM 750 C CA . ARG A 1 89 ? 21.877 -19.858 -17.739 1.00 95.44 89 ARG A CA 1
ATOM 751 C C . ARG A 1 89 ? 21.841 -20.008 -16.225 1.00 95.44 89 ARG A C 1
ATOM 753 O O . ARG A 1 89 ? 22.875 -19.875 -15.576 1.00 95.44 89 ARG A O 1
ATOM 760 N N . VAL A 1 90 ? 20.664 -20.304 -15.677 1.00 95.69 90 VAL A N 1
ATOM 761 C CA . VAL A 1 90 ? 20.474 -20.503 -14.237 1.00 95.69 90 VAL A CA 1
ATOM 762 C C . VAL A 1 90 ? 21.166 -21.781 -13.767 1.00 95.69 90 VAL A C 1
ATOM 764 O O . VA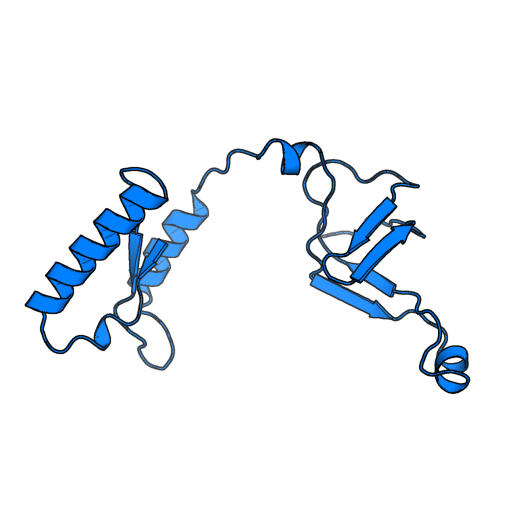L A 1 90 ? 21.794 -21.769 -12.710 1.00 95.69 90 VAL A O 1
ATOM 767 N N . HIS A 1 91 ? 21.100 -22.857 -14.556 1.00 95.12 91 HIS A N 1
ATOM 768 C CA . HIS A 1 91 ? 21.804 -24.107 -14.267 1.00 95.12 91 HIS A CA 1
ATOM 769 C C . HIS A 1 91 ? 23.327 -23.941 -14.305 1.00 95.12 91 HIS A C 1
ATOM 771 O O . HIS A 1 91 ? 24.011 -24.467 -13.432 1.00 95.12 91 HIS A O 1
ATOM 777 N N . MET A 1 92 ? 23.861 -23.190 -15.276 1.00 95.75 92 MET A N 1
ATOM 778 C CA . MET A 1 92 ? 25.303 -22.923 -15.361 1.00 95.75 92 MET A CA 1
ATOM 779 C C . MET A 1 92 ? 25.798 -22.004 -14.238 1.00 95.75 92 MET A C 1
ATOM 781 O O . MET A 1 92 ? 26.885 -22.211 -13.702 1.00 95.75 92 MET A O 1
ATOM 785 N N . ASN A 1 93 ? 25.020 -20.981 -13.879 1.00 96.19 93 ASN A N 1
ATOM 786 C CA . ASN A 1 93 ? 25.350 -20.068 -12.793 1.00 96.19 93 ASN A CA 1
ATOM 787 C C . ASN A 1 93 ? 24.081 -19.601 -12.071 1.00 96.19 93 ASN A C 1
ATOM 789 O O . ASN A 1 93 ? 23.348 -18.732 -12.549 1.00 96.19 93 ASN A O 1
ATOM 793 N N . SER A 1 94 ? 23.877 -20.102 -10.854 1.00 93.94 94 SER A N 1
ATOM 794 C CA . SER A 1 94 ? 22.719 -19.745 -10.030 1.00 93.94 94 SER A CA 1
ATOM 795 C C . SER A 1 94 ? 22.661 -18.256 -9.658 1.00 93.94 94 SER A C 1
ATOM 797 O O . SER A 1 94 ? 21.568 -17.738 -9.408 1.00 93.94 94 SER A O 1
ATOM 799 N N . LYS A 1 95 ? 23.804 -17.552 -9.679 1.00 95.00 95 LYS A N 1
ATOM 800 C CA . LYS A 1 95 ? 23.958 -16.118 -9.373 1.00 95.00 95 LYS A CA 1
ATOM 801 C C . LYS A 1 95 ? 24.034 -15.221 -10.616 1.00 95.00 95 LYS A C 1
ATOM 803 O O . LYS A 1 95 ? 24.457 -14.074 -10.504 1.00 95.00 95 LYS A O 1
ATOM 808 N N . CYS A 1 96 ? 23.683 -15.726 -11.798 1.00 94.75 96 CYS A N 1
ATOM 809 C CA . CYS A 1 96 ? 23.650 -14.898 -13.001 1.00 94.75 96 CYS A CA 1
ATOM 810 C C . CYS A 1 96 ? 22.597 -13.782 -12.912 1.00 94.75 96 CYS A C 1
ATOM 812 O O . CYS A 1 96 ? 21.632 -13.866 -12.145 1.00 94.75 96 CYS A O 1
ATOM 814 N N . GLU A 1 97 ? 22.777 -12.748 -13.735 1.00 93.69 97 GLU A N 1
ATOM 815 C CA . GLU A 1 97 ? 21.775 -11.702 -13.916 1.00 93.69 97 GLU A CA 1
ATOM 816 C C . GLU A 1 97 ? 20.464 -12.294 -14.447 1.00 93.69 97 GLU A C 1
ATOM 818 O O . GLU A 1 97 ? 20.452 -13.110 -15.378 1.00 93.69 97 GLU A O 1
ATOM 823 N N . ARG A 1 98 ? 19.352 -11.878 -13.835 1.00 94.19 98 ARG A N 1
ATOM 824 C CA . ARG A 1 98 ? 18.014 -12.367 -14.166 1.00 94.19 98 ARG A CA 1
ATOM 825 C C . ARG A 1 98 ? 17.256 -11.355 -15.008 1.00 94.19 98 ARG A C 1
ATOM 827 O O . ARG A 1 98 ? 17.286 -10.159 -14.731 1.00 94.19 98 ARG A O 1
ATOM 834 N N . ASN A 1 99 ? 16.519 -11.856 -15.991 1.00 94.62 99 ASN A N 1
ATOM 835 C CA . ASN A 1 99 ? 15.534 -11.081 -16.727 1.00 94.62 99 ASN A CA 1
ATOM 836 C C . ASN A 1 99 ? 14.186 -11.259 -16.038 1.00 94.62 99 ASN A C 1
ATOM 838 O O . ASN A 1 99 ? 13.685 -12.375 -15.960 1.00 94.62 99 ASN A O 1
ATOM 842 N N . VAL A 1 100 ? 13.590 -10.173 -15.556 1.00 95.69 100 VAL A N 1
ATOM 843 C CA . VAL A 1 100 ? 12.318 -10.224 -14.828 1.00 95.69 100 VAL A CA 1
ATOM 844 C C . VAL A 1 100 ? 11.278 -9.391 -15.557 1.00 95.69 100 VAL A C 1
ATOM 846 O O . VAL A 1 100 ? 11.538 -8.249 -15.934 1.00 95.69 100 VAL A O 1
ATOM 849 N N . THR A 1 101 ? 10.088 -9.956 -15.724 1.00 96.44 101 THR A N 1
ATOM 850 C CA . THR A 1 101 ? 8.898 -9.235 -16.178 1.00 96.44 101 THR A CA 1
ATOM 851 C C . THR A 1 101 ? 8.014 -8.942 -14.974 1.00 96.44 101 THR A C 1
ATOM 853 O O . THR A 1 101 ? 7.765 -9.820 -14.152 1.00 96.44 101 THR A O 1
ATOM 856 N N . MET A 1 102 ? 7.551 -7.700 -14.851 1.00 96.00 102 MET A N 1
ATOM 857 C CA . MET A 1 102 ? 6.693 -7.252 -13.755 1.00 96.00 102 MET A CA 1
ATOM 858 C C . MET A 1 102 ? 5.352 -6.793 -14.312 1.00 96.00 102 MET A C 1
ATOM 860 O O . MET A 1 102 ? 5.308 -6.020 -15.269 1.00 96.00 102 MET A O 1
ATOM 864 N N . TYR A 1 103 ? 4.273 -7.257 -13.694 1.00 96.75 103 TYR A N 1
ATOM 865 C CA . TYR A 1 103 ? 2.900 -6.943 -14.055 1.00 96.75 103 TYR A CA 1
ATOM 866 C C . TYR A 1 103 ? 2.262 -6.081 -12.970 1.00 96.75 103 TYR A C 1
ATOM 868 O O . TYR A 1 103 ? 2.582 -6.191 -11.784 1.00 96.75 103 TYR A O 1
ATOM 876 N N . GLY A 1 104 ? 1.383 -5.189 -13.403 1.00 96.75 104 GLY A N 1
ATOM 877 C CA . GLY A 1 104 ? 0.593 -4.353 -12.523 1.00 96.75 104 GLY A CA 1
ATOM 878 C C . GLY A 1 104 ? 0.010 -3.163 -13.264 1.00 96.75 104 GLY A C 1
ATOM 879 O O . GLY A 1 104 ? 0.389 -2.839 -14.391 1.00 96.75 104 GLY A O 1
ATOM 880 N N . TYR A 1 105 ? -0.905 -2.480 -12.594 1.00 96.38 105 TYR A N 1
ATOM 881 C CA . TYR A 1 105 ? -1.555 -1.297 -13.138 1.00 96.38 105 TYR A CA 1
ATOM 882 C C . TYR A 1 105 ? -0.626 -0.085 -13.080 1.00 96.38 105 TYR A C 1
ATOM 884 O O . TYR A 1 105 ? -0.112 0.265 -12.009 1.00 96.38 105 TYR A O 1
ATOM 892 N N . LEU A 1 106 ? -0.464 0.593 -14.219 1.00 95.06 106 LEU A N 1
ATOM 893 C CA . LEU A 1 106 ? 0.230 1.874 -14.286 1.00 95.06 106 LEU A CA 1
ATOM 894 C C . LEU A 1 106 ? -0.565 2.948 -13.535 1.00 95.06 106 LEU A C 1
ATOM 896 O O . LEU A 1 106 ? -1.761 3.133 -13.757 1.00 95.06 106 LEU A O 1
ATOM 900 N N . ARG A 1 107 ? 0.112 3.671 -12.641 1.00 94.75 107 ARG A N 1
ATOM 901 C CA . ARG A 1 107 ? -0.452 4.770 -11.853 1.00 94.75 107 ARG A CA 1
ATOM 902 C C . ARG A 1 107 ? 0.405 6.026 -11.998 1.00 94.75 107 ARG A C 1
ATOM 904 O O . ARG A 1 107 ? 1.592 5.958 -12.310 1.00 94.75 107 ARG A O 1
ATOM 911 N N . GLY A 1 108 ? -0.200 7.174 -11.700 1.00 93.69 108 GLY A N 1
ATOM 912 C CA . GLY A 1 108 ? 0.449 8.475 -11.840 1.00 93.69 108 GLY A CA 1
ATOM 913 C C . GLY A 1 108 ? 0.344 8.989 -13.270 1.00 93.69 108 GLY A C 1
ATOM 914 O O . GLY A 1 108 ? -0.767 9.143 -13.772 1.00 93.69 108 GLY A O 1
ATOM 915 N N . CYS A 1 109 ? 1.479 9.268 -13.907 1.00 92.75 109 CYS A N 1
ATOM 916 C CA . CYS A 1 109 ? 1.536 9.701 -15.303 1.00 92.75 109 CYS A CA 1
ATOM 917 C C . CYS A 1 109 ? 1.984 8.569 -16.249 1.00 92.75 109 CYS A C 1
ATOM 919 O O . CYS A 1 109 ? 2.269 7.449 -15.826 1.00 92.75 109 CYS A O 1
ATOM 921 N N . ASN A 1 110 ? 2.033 8.861 -17.551 1.00 92.94 110 ASN A N 1
ATOM 922 C CA . ASN A 1 110 ? 2.402 7.878 -18.568 1.00 92.94 110 ASN A CA 1
ATOM 923 C C . ASN A 1 110 ? 3.884 7.489 -18.477 1.00 92.94 110 ASN A C 1
ATOM 925 O O . ASN A 1 110 ? 4.766 8.351 -18.443 1.00 92.94 110 ASN A O 1
ATOM 929 N N . LEU A 1 111 ? 4.158 6.185 -18.528 1.00 92.06 111 LEU A N 1
ATOM 930 C CA . LEU A 1 111 ? 5.514 5.653 -18.589 1.00 92.06 111 LEU A CA 1
ATOM 931 C C . LEU A 1 111 ? 6.052 5.748 -20.024 1.00 92.06 111 LEU A C 1
ATOM 933 O O . LEU A 1 111 ? 5.433 5.250 -20.965 1.00 92.06 111 LEU A O 1
ATOM 937 N N . LYS A 1 112 ? 7.204 6.401 -20.202 1.00 87.69 112 LYS A N 1
ATOM 938 C CA . LYS A 1 112 ? 7.838 6.576 -21.515 1.00 87.69 112 LYS A CA 1
ATOM 939 C C . LYS A 1 112 ? 8.882 5.485 -21.758 1.00 87.69 112 LYS A C 1
ATOM 941 O O . LYS A 1 112 ? 9.530 4.998 -20.833 1.00 87.69 112 LYS A O 1
ATOM 946 N N . LYS A 1 113 ? 9.081 5.122 -23.027 1.00 84.81 113 LYS A N 1
ATOM 947 C CA . LYS A 1 113 ? 10.188 4.238 -23.421 1.00 84.81 113 LYS A CA 1
ATOM 948 C C . LYS A 1 113 ? 11.527 4.901 -23.072 1.00 84.81 113 LYS A C 1
ATOM 950 O O . LYS A 1 113 ? 11.679 6.107 -23.247 1.00 84.81 113 LYS A O 1
ATOM 955 N N . GLY A 1 114 ? 12.478 4.111 -22.574 1.00 84.62 114 GLY A N 1
ATOM 956 C CA . GLY A 1 114 ? 13.806 4.590 -22.170 1.00 84.62 114 GLY A CA 1
ATOM 957 C C . GLY A 1 114 ? 13.871 5.254 -20.788 1.00 84.62 114 GLY A C 1
ATOM 958 O O . GLY A 1 114 ? 14.949 5.664 -20.367 1.00 84.62 114 GLY A O 1
ATOM 959 N N . THR A 1 115 ? 12.756 5.356 -20.055 1.00 87.75 115 THR A N 1
ATOM 960 C CA . THR A 1 115 ? 12.770 5.821 -18.662 1.00 87.75 115 THR A CA 1
ATOM 961 C C . THR A 1 115 ? 13.506 4.817 -17.768 1.00 87.75 115 THR A C 1
ATOM 963 O O . THR A 1 115 ? 13.265 3.611 -17.844 1.00 87.75 115 THR A O 1
ATOM 966 N N . LYS A 1 116 ? 14.404 5.317 -16.910 1.00 92.88 116 LYS A N 1
ATOM 967 C CA . LYS A 1 116 ? 15.002 4.524 -15.828 1.00 92.88 116 LYS A CA 1
ATOM 968 C C . LYS A 1 116 ? 13.983 4.325 -14.713 1.00 92.88 116 LYS A C 1
ATOM 970 O O . LYS A 1 116 ? 13.220 5.238 -14.405 1.00 92.88 116 LYS A 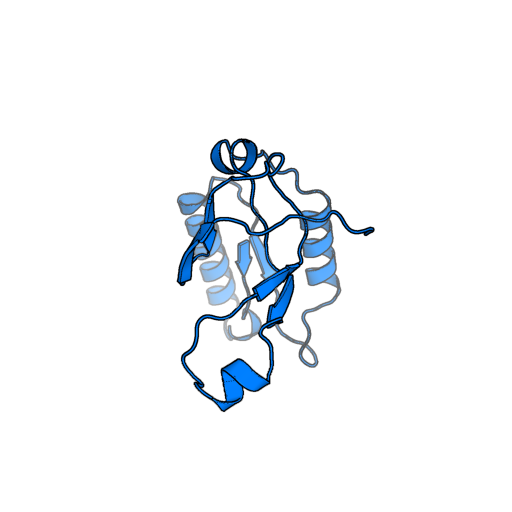O 1
ATOM 975 N N . VAL A 1 117 ? 13.994 3.151 -14.103 1.00 95.00 117 VAL A N 1
ATOM 976 C CA . VAL A 1 117 ? 13.093 2.785 -13.015 1.00 95.00 117 VAL A CA 1
ATOM 977 C C . VAL A 1 117 ? 13.883 2.436 -11.770 1.00 95.00 117 VAL A C 1
ATOM 979 O O . VAL A 1 117 ? 14.898 1.751 -11.839 1.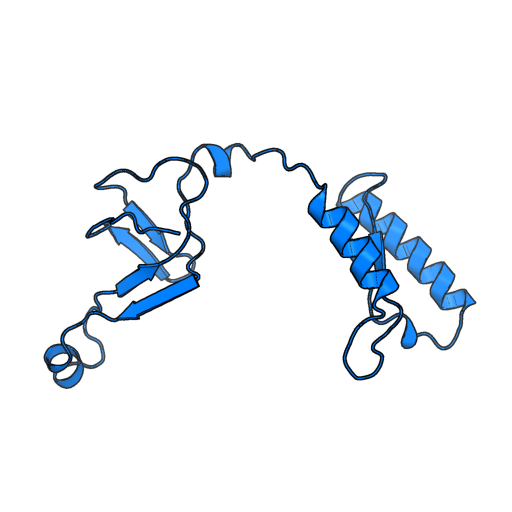00 95.00 117 VAL A O 1
ATOM 982 N N . HIS A 1 118 ? 13.385 2.892 -10.628 1.00 97.00 118 HIS A N 1
ATOM 983 C CA . HIS A 1 118 ? 13.876 2.464 -9.330 1.00 97.00 118 HIS A CA 1
ATOM 984 C C . HIS A 1 118 ? 12.954 1.377 -8.784 1.00 97.00 118 HIS A C 1
ATOM 986 O O . HIS A 1 118 ? 11.752 1.604 -8.613 1.00 97.00 118 HIS A O 1
ATOM 992 N N . ILE A 1 119 ? 13.510 0.209 -8.483 1.00 96.50 119 ILE A N 1
ATOM 993 C CA . ILE A 1 119 ? 12.813 -0.861 -7.777 1.00 96.50 119 ILE A CA 1
ATOM 994 C C . ILE A 1 119 ? 13.163 -0.722 -6.298 1.00 96.50 119 ILE A C 1
ATOM 996 O O . ILE A 1 119 ? 14.304 -0.950 -5.890 1.00 96.50 119 ILE A O 1
ATOM 1000 N N . ALA A 1 120 ? 12.167 -0.343 -5.494 1.00 97.06 120 ALA A N 1
ATOM 1001 C CA . ALA A 1 120 ? 12.352 -0.090 -4.071 1.00 97.06 120 ALA A CA 1
ATOM 1002 C C . ALA A 1 120 ? 12.938 -1.317 -3.352 1.00 97.06 120 ALA A C 1
ATOM 1004 O O . ALA A 1 120 ? 12.357 -2.401 -3.379 1.00 97.06 120 ALA A O 1
ATOM 1005 N N . GLY A 1 121 ? 14.088 -1.127 -2.701 1.00 96.94 121 GLY A N 1
ATOM 1006 C CA . GLY A 1 121 ? 14.811 -2.186 -1.989 1.00 96.94 121 GLY A CA 1
ATOM 1007 C C . GLY A 1 121 ? 15.716 -3.059 -2.864 1.00 96.94 121 GLY A C 1
ATOM 1008 O O . GLY A 1 121 ? 16.361 -3.954 -2.328 1.00 96.94 121 GLY A O 1
ATOM 1009 N N . VAL A 1 122 ? 15.789 -2.801 -4.174 1.00 95.38 122 VAL A N 1
ATOM 1010 C CA . VAL A 1 122 ? 16.635 -3.558 -5.108 1.00 95.38 122 VAL A CA 1
ATOM 1011 C C . VAL A 1 122 ? 17.654 -2.641 -5.785 1.00 95.38 122 VAL A C 1
ATOM 1013 O O . VAL A 1 122 ? 18.852 -2.876 -5.659 1.00 95.38 122 VAL A O 1
ATOM 1016 N N . GLY A 1 123 ? 17.209 -1.574 -6.457 1.00 96.31 123 GLY A N 1
ATOM 1017 C CA . GLY A 1 123 ? 18.113 -0.640 -7.133 1.00 96.31 123 GLY A CA 1
ATOM 1018 C C . GLY A 1 123 ? 17.523 0.038 -8.367 1.00 96.31 123 GLY A C 1
ATOM 1019 O O . GLY A 1 123 ? 16.327 -0.065 -8.644 1.00 96.31 123 GLY A O 1
ATOM 1020 N N . ASP A 1 124 ? 18.389 0.736 -9.100 1.00 96.69 124 ASP A N 1
ATOM 1021 C CA . ASP A 1 124 ? 18.052 1.463 -10.324 1.00 96.69 124 ASP A CA 1
ATOM 1022 C C . ASP A 1 124 ? 18.342 0.626 -11.572 1.00 96.69 124 ASP A C 1
ATOM 1024 O O . ASP A 1 124 ? 19.445 0.111 -11.749 1.00 96.69 124 ASP A O 1
ATOM 1028 N N . TYR A 1 125 ? 17.363 0.541 -12.471 1.00 94.94 125 TYR A N 1
ATOM 1029 C CA . TYR A 1 125 ? 17.420 -0.275 -13.680 1.00 94.94 125 TYR A CA 1
ATOM 1030 C C . TYR A 1 125 ? 16.911 0.490 -14.903 1.00 94.94 125 TYR A C 1
ATOM 1032 O O . TYR A 1 125 ? 16.095 1.410 -14.814 1.00 94.94 125 TYR A O 1
ATOM 1040 N N . SER A 1 126 ? 17.378 0.084 -16.079 1.00 93.44 126 SER A N 1
ATOM 1041 C CA . SER A 1 126 ? 16.810 0.526 -17.354 1.00 93.44 126 SER A CA 1
ATOM 1042 C C . SER A 1 126 ? 15.678 -0.413 -17.765 1.00 93.44 126 SER A C 1
ATOM 1044 O O . SER A 1 126 ? 15.810 -1.630 -17.654 1.00 93.44 126 SER A O 1
ATOM 1046 N N . LEU A 1 127 ? 14.573 0.136 -18.272 1.00 92.06 127 LEU A N 1
ATOM 1047 C CA . LEU A 1 127 ? 13.483 -0.678 -18.810 1.00 92.06 127 LEU A CA 1
ATOM 1048 C C . LEU A 1 127 ? 13.883 -1.320 -20.141 1.00 92.06 127 LEU A C 1
ATOM 1050 O O . LEU A 1 127 ? 14.200 -0.614 -21.097 1.00 92.06 127 LEU A O 1
ATOM 1054 N N . ALA A 1 128 ? 13.793 -2.649 -20.216 1.00 91.44 128 ALA A N 1
ATOM 1055 C CA . ALA A 1 128 ? 13.985 -3.389 -21.463 1.00 91.44 128 ALA A CA 1
ATOM 1056 C C . ALA A 1 128 ? 12.789 -3.235 -22.425 1.00 91.44 128 ALA A C 1
ATOM 1058 O O . ALA A 1 128 ? 12.967 -3.169 -23.639 1.00 91.44 128 ALA A O 1
ATOM 1059 N N . GLY A 1 129 ? 11.566 -3.143 -21.894 1.00 91.38 129 GLY A N 1
ATOM 1060 C CA . GLY A 1 129 ? 10.343 -3.009 -22.681 1.00 91.38 129 GLY A CA 1
ATOM 1061 C C . GLY A 1 129 ? 9.120 -2.722 -21.813 1.00 91.38 129 GLY A C 1
ATOM 1062 O O . GLY A 1 129 ? 9.160 -2.892 -20.596 1.00 91.38 129 GLY A O 1
ATOM 1063 N N . ILE A 1 130 ? 8.043 -2.251 -22.445 1.00 92.94 130 ILE A N 1
ATOM 1064 C CA . ILE A 1 130 ? 6.740 -2.000 -21.816 1.00 92.94 130 ILE A CA 1
ATOM 1065 C C . ILE A 1 130 ? 5.667 -2.457 -22.803 1.00 92.94 130 ILE A C 1
ATOM 1067 O O . ILE A 1 130 ? 5.710 -2.064 -23.972 1.00 92.94 130 ILE A O 1
ATOM 1071 N N . THR A 1 131 ? 4.694 -3.221 -22.315 1.00 93.38 131 THR A N 1
ATOM 1072 C CA . THR A 1 131 ? 3.557 -3.707 -23.100 1.00 93.38 131 THR A CA 1
ATOM 1073 C C . THR A 1 131 ? 2.274 -3.450 -22.320 1.00 93.38 131 THR A C 1
ATOM 1075 O O . THR A 1 131 ? 2.184 -3.818 -21.152 1.00 93.38 131 THR A O 1
ATOM 1078 N N . GLY A 1 132 ? 1.294 -2.800 -22.953 1.00 93.31 132 GLY A N 1
ATOM 1079 C CA . GLY A 1 132 ? -0.051 -2.668 -22.392 1.00 93.31 132 GLY A CA 1
ATOM 1080 C C . GLY A 1 132 ? -0.823 -3.974 -22.557 1.00 93.31 132 GLY A C 1
ATOM 1081 O O . GLY A 1 132 ? -0.774 -4.578 -23.628 1.00 93.31 132 GLY A O 1
ATOM 1082 N N . LEU A 1 133 ? -1.513 -4.401 -21.504 1.00 94.25 133 LEU A N 1
ATOM 1083 C CA . LEU A 1 133 ? -2.385 -5.576 -21.498 1.00 94.25 133 LEU A CA 1
ATOM 1084 C C . LEU A 1 133 ? -3.836 -5.124 -21.297 1.00 94.25 133 LEU A C 1
ATOM 1086 O O . LEU A 1 133 ? -4.069 -4.003 -20.847 1.00 94.25 133 LEU A O 1
ATOM 1090 N N . ALA A 1 134 ? -4.790 -5.976 -21.668 1.00 93.44 134 ALA A N 1
ATOM 1091 C CA . ALA A 1 134 ? -6.190 -5.759 -21.319 1.00 93.44 134 ALA A CA 1
ATOM 1092 C C . ALA A 1 134 ? -6.408 -6.004 -19.816 1.00 93.44 134 ALA A C 1
ATOM 1094 O O . ALA A 1 134 ? -5.724 -6.856 -19.240 1.00 93.44 134 ALA A O 1
ATOM 1095 N N . ASP A 1 135 ? -7.346 -5.255 -19.233 1.00 84.81 135 ASP A N 1
ATOM 1096 C CA . ASP A 1 135 ? -7.796 -5.412 -17.843 1.00 84.81 135 ASP A CA 1
ATOM 1097 C C . ASP A 1 135 ? -8.598 -6.711 -17.637 1.00 84.81 135 ASP A C 1
ATOM 1099 O O . ASP A 1 135 ? -9.390 -7.077 -18.543 1.00 84.81 135 ASP A O 1
#

pLDDT: mean 94.87, std 2.85, range [84.0, 98.0]